Protein AF-X1RJ70-F1 (afdb_monomer_lite)

Organism: NCBI:txid412755

Foldseek 3Di:
DDVPDDDDDDFQWDQDVNDTDGDDPVVVVVVVVVVVLVVVLVVLVVLLVVLVVLLLLLVLVLLCLVVVVVLVVLQVPDPDLVSSLVSSCVVSVHDSNNSVSNVVDDPVCNPPVNSVVSVVSSVVSVVSNVVSVVCNVDVD

InterPro domains:
  IPR002205 DNA topoisomerase, type IIA, domain A [PF00521] (1-138)
  IPR002205 DNA topoisomerase, type IIA, domain A [PS52040] (1-140)
  IPR002205 DNA topoisomerase, type IIA, domain A [SM00434] (1-140)
  IPR013757 DNA topoisomerase, type IIA, alpha-helical domain superfamily [G3DSA:1.10.268.10] (48-136)
  IPR013758 DNA topoisomerase, type IIA, domain A, alpha-beta [G3DSA:3.90.199.10] (12-139)
  IPR013760 DNA topoisomerase, type IIA-like domain superfamily [SSF56719] (1-139)
  IPR050220 Type II DNA Topoisomerases [PTHR43493] (1-139)

Radius of gyration: 26.88 Å; chains: 1; bounding box: 59×37×78 Å

Sequence (140 aa):
HTQMQSSFFVNMLALVAGQPRVISLKEMLQYYIDFRQEVIIRRSRFELKVAKARAHILEGLKIALDDIDRVIATIRKAETVETARRNLMTDFSLTQLQAQAILDMQLRRLANLERRKILDEYAEVVKNIAYLEDLLANPR

Structure (mmCIF, N/CA/C/O backbone):
data_AF-X1RJ70-F1
#
_entry.id   AF-X1RJ70-F1
#
loop_
_atom_site.group_PDB
_atom_site.id
_atom_site.type_symbol
_atom_site.label_atom_id
_atom_site.label_alt_id
_atom_site.label_comp_id
_atom_site.label_asym_id
_atom_site.label_entity_id
_atom_site.label_seq_id
_atom_site.pdbx_PDB_ins_code
_atom_site.Cartn_x
_atom_site.Cartn_y
_atom_site.Cartn_z
_atom_site.occupancy
_atom_site.B_iso_or_equiv
_atom_site.auth_seq_id
_atom_site.auth_comp_id
_atom_site.auth_asym_id
_atom_site.auth_atom_id
_atom_site.pdbx_PDB_model_num
ATOM 1 N N . HIS A 1 1 ? 37.514 25.372 -46.594 1.00 54.53 1 HIS A N 1
ATOM 2 C CA . HIS A 1 1 ? 37.195 24.024 -46.080 1.00 54.53 1 HIS A CA 1
ATOM 3 C C . HIS A 1 1 ? 36.624 24.161 -44.678 1.00 54.53 1 HIS A C 1
ATOM 5 O O . HIS A 1 1 ? 37.310 24.690 -43.815 1.00 54.53 1 HIS A O 1
ATOM 11 N N . THR A 1 2 ? 35.360 23.790 -44.473 1.00 80.06 2 THR A N 1
ATOM 12 C CA . THR A 1 2 ? 34.635 23.929 -43.196 1.00 80.06 2 THR A CA 1
ATOM 13 C C . THR A 1 2 ? 34.046 22.581 -42.783 1.00 80.06 2 THR A C 1
ATOM 15 O O . THR A 1 2 ? 33.931 21.679 -43.610 1.00 80.06 2 THR A O 1
ATOM 18 N N . GLN A 1 3 ? 33.623 22.447 -41.524 1.00 82.12 3 GLN A N 1
ATOM 19 C CA . GLN A 1 3 ? 32.918 21.263 -41.010 1.00 82.12 3 GLN A CA 1
ATOM 20 C C . GLN A 1 3 ? 31.447 21.176 -41.470 1.00 82.12 3 GLN A C 1
ATOM 22 O O . GLN A 1 3 ? 30.614 20.600 -40.780 1.00 82.12 3 GLN A O 1
ATOM 27 N N . MET A 1 4 ? 31.100 21.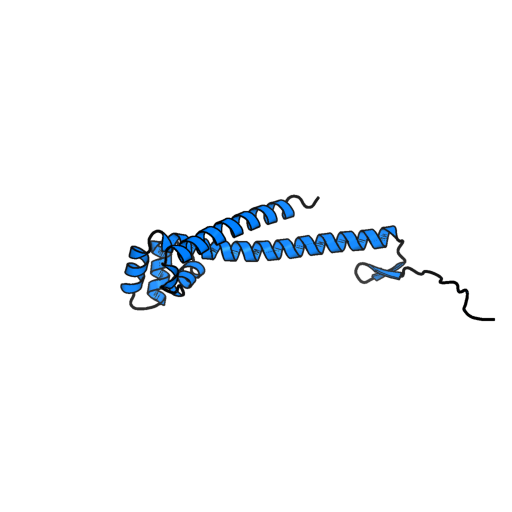755 -42.625 1.00 87.75 4 MET A N 1
ATOM 28 C CA . MET A 1 4 ? 29.726 21.738 -43.147 1.00 87.75 4 MET A CA 1
ATOM 29 C C . MET A 1 4 ? 29.232 20.310 -43.456 1.00 87.75 4 MET A C 1
ATOM 31 O O . MET A 1 4 ? 28.033 20.060 -43.435 1.00 87.75 4 MET A O 1
ATOM 35 N N . GLN A 1 5 ? 30.154 19.368 -43.681 1.00 89.81 5 GLN A N 1
ATOM 36 C CA . GLN A 1 5 ? 29.896 17.931 -43.746 1.00 89.81 5 GLN A CA 1
ATOM 37 C C . GLN A 1 5 ? 30.929 17.198 -42.879 1.00 89.81 5 GLN A C 1
ATOM 39 O O . GLN A 1 5 ? 32.128 17.469 -42.978 1.00 89.81 5 GLN A O 1
ATOM 44 N N . SER A 1 6 ? 30.478 16.259 -42.047 1.00 90.94 6 SER A N 1
ATOM 45 C CA . SER A 1 6 ? 31.336 15.390 -41.238 1.00 90.94 6 SER A CA 1
ATOM 46 C C . SER A 1 6 ? 30.765 13.972 -41.163 1.00 90.94 6 SER A C 1
ATOM 48 O O . SER A 1 6 ? 29.564 13.759 -41.332 1.00 90.94 6 SER A O 1
ATOM 50 N N . SER A 1 7 ? 31.644 12.996 -40.938 1.00 91.31 7 SER A N 1
ATOM 51 C CA . SER A 1 7 ? 31.275 11.589 -40.770 1.00 91.31 7 SER A CA 1
ATOM 52 C C . SER A 1 7 ? 31.313 11.215 -39.292 1.00 91.31 7 SER A C 1
ATOM 54 O O . SER A 1 7 ? 32.282 11.533 -38.602 1.00 91.31 7 SER A O 1
ATOM 56 N N . PHE A 1 8 ? 30.296 10.496 -38.817 1.00 93.31 8 PHE A N 1
ATOM 57 C CA . PHE A 1 8 ? 30.275 9.912 -37.478 1.00 93.31 8 PHE A CA 1
ATOM 58 C C . PHE A 1 8 ? 30.333 8.386 -37.577 1.00 93.31 8 PHE A C 1
ATOM 60 O O . PHE A 1 8 ? 29.416 7.752 -38.098 1.00 93.31 8 PHE A O 1
ATOM 67 N N . PHE A 1 9 ? 31.415 7.795 -37.073 1.00 90.31 9 PHE A N 1
ATOM 68 C CA . PHE A 1 9 ? 31.571 6.346 -37.013 1.00 90.31 9 PHE A CA 1
ATOM 69 C C . PHE A 1 9 ? 30.936 5.826 -35.725 1.00 90.31 9 PHE A C 1
ATOM 71 O O . PHE A 1 9 ? 31.458 6.030 -34.630 1.00 90.31 9 PHE A O 1
ATOM 78 N N . VAL A 1 10 ? 29.785 5.172 -35.860 1.00 91.62 10 VAL A N 1
ATOM 79 C CA . VAL A 1 10 ? 29.041 4.643 -34.717 1.00 91.62 10 VAL A CA 1
ATOM 80 C C . VAL A 1 10 ? 29.750 3.402 -34.166 1.00 91.62 10 VAL A C 1
ATOM 82 O O . VAL A 1 10 ? 29.870 2.395 -34.859 1.00 91.62 10 VAL A O 1
ATOM 85 N N . ASN A 1 11 ? 30.149 3.450 -32.895 1.00 93.31 11 ASN A N 1
ATOM 86 C CA . ASN A 1 11 ? 30.526 2.275 -32.111 1.00 93.31 11 ASN A CA 1
ATOM 87 C C . ASN A 1 11 ? 29.560 2.137 -30.926 1.00 93.31 11 ASN A C 1
ATOM 89 O O . ASN A 1 11 ? 29.659 2.874 -29.945 1.00 93.31 11 ASN A O 1
ATOM 93 N N . MET A 1 12 ? 28.604 1.214 -31.032 1.00 93.00 12 MET A N 1
ATOM 94 C CA . MET A 1 12 ? 27.588 0.967 -30.003 1.00 93.00 12 MET A CA 1
ATOM 95 C C . MET A 1 12 ? 28.149 0.089 -28.876 1.00 93.00 12 MET A C 1
ATOM 97 O O . MET A 1 12 ? 27.768 -1.067 -28.728 1.00 93.00 12 MET A O 1
ATOM 101 N N . LEU A 1 13 ? 29.078 0.633 -28.090 1.00 95.12 13 LEU A N 1
ATOM 102 C CA . LEU A 1 13 ? 29.644 -0.023 -26.910 1.00 95.12 13 LEU A CA 1
ATOM 103 C C . LEU A 1 13 ? 28.830 0.339 -25.658 1.00 95.12 13 LEU A C 1
ATOM 105 O O . LEU A 1 13 ? 28.688 1.517 -25.332 1.00 95.12 13 LEU A O 1
ATOM 109 N N . ALA A 1 14 ? 28.325 -0.661 -24.935 1.00 95.44 14 ALA A N 1
ATOM 110 C CA . ALA A 1 14 ? 27.559 -0.471 -23.703 1.00 95.44 14 ALA A CA 1
ATOM 111 C C . ALA A 1 14 ? 27.894 -1.540 -22.651 1.00 95.44 14 ALA A C 1
ATOM 113 O O . ALA A 1 14 ? 28.470 -2.582 -22.963 1.00 95.44 14 ALA A O 1
ATOM 114 N N . LEU A 1 15 ? 27.519 -1.290 -21.394 1.00 96.12 15 LEU A N 1
ATOM 115 C CA . LEU A 1 15 ? 27.595 -2.293 -20.332 1.00 96.12 15 LEU A CA 1
ATOM 116 C C . LEU A 1 15 ? 26.349 -3.179 -20.367 1.00 96.12 15 LEU A C 1
ATOM 118 O O . LEU A 1 15 ? 25.238 -2.709 -20.136 1.00 96.12 15 LEU A O 1
ATOM 122 N N . VAL A 1 16 ? 26.549 -4.472 -20.592 1.00 94.12 16 VAL A N 1
ATOM 123 C CA . VAL A 1 16 ? 25.510 -5.498 -20.483 1.00 94.12 16 VAL A CA 1
ATOM 124 C C . VAL A 1 16 ? 25.891 -6.397 -19.317 1.00 94.12 16 VAL A C 1
ATOM 126 O O . VAL A 1 16 ? 26.964 -6.995 -19.328 1.00 94.12 16 VAL A O 1
ATOM 129 N N . ALA A 1 17 ? 25.042 -6.453 -18.288 1.00 91.25 17 ALA A N 1
ATOM 130 C CA . ALA A 1 17 ? 25.323 -7.183 -17.046 1.00 91.25 17 ALA A CA 1
ATOM 131 C C . ALA A 1 17 ? 26.696 -6.832 -16.421 1.00 91.25 17 ALA A C 1
ATOM 133 O O . ALA A 1 17 ? 27.415 -7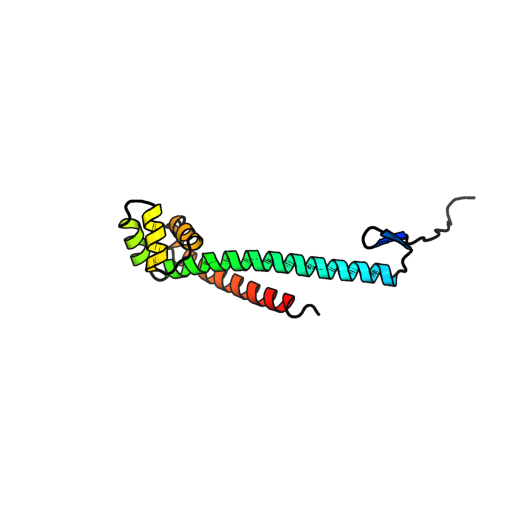.694 -15.924 1.00 91.25 17 ALA A O 1
ATOM 134 N N . GLY A 1 18 ? 27.077 -5.549 -16.476 1.00 94.62 18 GLY A N 1
ATOM 135 C CA . GLY A 1 18 ? 28.342 -5.047 -15.925 1.00 94.62 18 GLY A CA 1
ATOM 136 C C . GLY A 1 18 ? 29.576 -5.285 -16.802 1.00 94.62 18 GLY A C 1
ATOM 137 O O . GLY A 1 18 ? 30.666 -4.876 -16.412 1.00 94.62 18 GLY A O 1
ATOM 138 N N . GLN A 1 19 ? 29.428 -5.892 -17.984 1.00 95.94 19 GLN A N 1
ATOM 139 C CA . GLN A 1 19 ? 30.536 -6.156 -18.905 1.00 95.94 19 GLN A CA 1
ATOM 140 C C . GLN A 1 19 ? 30.418 -5.316 -20.187 1.00 95.94 19 GLN A C 1
ATOM 142 O O . GLN A 1 19 ? 29.319 -5.204 -20.738 1.00 95.94 19 GLN A O 1
ATOM 147 N N . PRO A 1 20 ? 31.520 -4.731 -20.693 1.00 97.06 20 PRO A N 1
ATOM 148 C CA . PRO A 1 20 ? 31.498 -3.947 -21.922 1.00 97.06 20 PRO A CA 1
ATOM 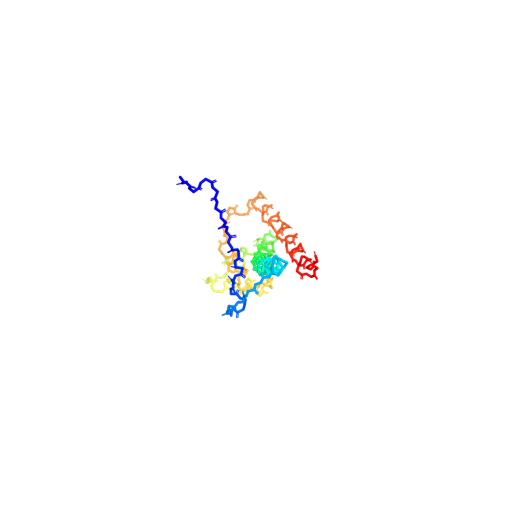149 C C . PRO A 1 20 ? 31.284 -4.854 -23.139 1.00 97.06 20 PRO A C 1
ATOM 151 O O . PRO A 1 20 ? 32.040 -5.798 -23.365 1.00 97.06 20 PRO A O 1
ATOM 154 N N . ARG A 1 21 ? 30.258 -4.561 -23.940 1.00 95.44 21 ARG A N 1
ATOM 155 C CA . ARG A 1 21 ? 29.925 -5.285 -25.173 1.00 95.44 21 ARG A CA 1
ATOM 156 C C . ARG A 1 21 ? 29.553 -4.304 -26.277 1.00 95.44 21 ARG A C 1
ATOM 158 O O . ARG A 1 21 ? 28.848 -3.328 -26.030 1.00 95.44 21 ARG A O 1
ATOM 165 N N . VAL A 1 22 ? 30.023 -4.572 -27.493 1.00 95.94 22 VAL A N 1
ATOM 166 C CA . VAL A 1 22 ? 29.520 -3.896 -28.696 1.00 95.94 22 VAL A CA 1
ATOM 167 C C . VAL A 1 22 ? 28.219 -4.585 -29.089 1.00 95.94 22 VAL A C 1
ATOM 169 O O . VAL A 1 22 ? 28.201 -5.807 -29.230 1.00 95.94 22 VAL A O 1
ATOM 172 N N . ILE A 1 23 ? 27.141 -3.818 -29.216 1.00 96.38 23 ILE A N 1
ATOM 173 C CA . ILE A 1 23 ? 25.787 -4.328 -29.445 1.00 96.38 23 ILE A CA 1
ATOM 174 C C . ILE A 1 23 ? 25.196 -3.758 -30.732 1.00 96.38 23 ILE A C 1
ATOM 176 O O . ILE A 1 23 ? 25.502 -2.644 -31.146 1.00 96.38 23 ILE A O 1
ATOM 180 N N . SER A 1 24 ? 24.325 -4.525 -31.372 1.00 96.31 24 SER A N 1
ATOM 181 C CA . SER A 1 24 ? 23.499 -4.072 -32.488 1.00 96.31 24 SER A CA 1
ATOM 182 C C . SER A 1 24 ? 22.315 -3.222 -32.008 1.00 96.31 24 SER A C 1
ATOM 184 O O . SER A 1 24 ? 21.927 -3.255 -30.839 1.00 96.31 24 SER A O 1
ATOM 186 N N . LEU A 1 25 ? 21.667 -2.507 -32.935 1.00 95.69 25 LEU A N 1
ATOM 187 C CA . LEU A 1 25 ? 20.450 -1.743 -32.636 1.00 95.69 25 LEU A CA 1
ATOM 188 C C . LEU A 1 25 ? 19.333 -2.636 -32.068 1.00 95.69 25 LEU A C 1
ATOM 190 O O . LEU A 1 25 ? 18.637 -2.242 -31.136 1.00 95.69 25 LEU A O 1
ATOM 194 N N . LYS A 1 26 ? 19.179 -3.856 -32.601 1.00 96.62 26 LYS A N 1
ATOM 195 C CA . LYS A 1 26 ? 18.183 -4.818 -32.111 1.00 96.62 26 LYS A CA 1
ATOM 196 C C . LYS A 1 26 ? 18.452 -5.203 -30.657 1.00 96.62 26 LYS A C 1
ATOM 198 O O . LYS A 1 26 ? 17.527 -5.204 -29.854 1.00 96.62 26 LYS A O 1
ATOM 203 N N . GLU A 1 27 ? 19.704 -5.508 -30.321 1.00 96.06 27 GLU A N 1
ATOM 204 C CA . GLU A 1 27 ? 20.095 -5.849 -28.949 1.00 96.06 27 GLU A CA 1
ATOM 205 C C . GLU A 1 27 ? 19.875 -4.673 -27.997 1.00 96.06 27 GLU A C 1
ATOM 207 O O . GLU A 1 27 ? 19.310 -4.864 -26.925 1.00 96.06 27 GLU A O 1
ATOM 212 N N . MET A 1 28 ? 20.239 -3.452 -28.402 1.00 95.25 28 MET A N 1
ATOM 213 C CA . MET A 1 28 ? 19.991 -2.245 -27.608 1.00 95.25 28 MET A CA 1
ATOM 214 C C . MET A 1 28 ? 18.504 -2.079 -27.267 1.00 95.25 28 MET A C 1
ATOM 216 O O . MET A 1 28 ? 18.157 -1.851 -26.107 1.00 95.25 28 MET A O 1
ATOM 220 N N . LEU A 1 29 ? 17.627 -2.205 -28.267 1.00 97.12 29 LEU A N 1
ATOM 221 C CA . LEU A 1 29 ? 16.182 -2.091 -28.067 1.00 97.12 29 LEU A CA 1
ATOM 222 C C . LEU A 1 29 ? 15.644 -3.218 -27.181 1.00 97.12 29 LEU A C 1
ATOM 224 O O . LEU A 1 29 ? 14.824 -2.949 -26.306 1.00 97.12 29 LEU A O 1
ATOM 228 N N . GLN A 1 30 ? 16.129 -4.450 -27.359 1.00 96.56 30 GLN A N 1
ATOM 229 C CA . GLN A 1 30 ? 15.715 -5.582 -26.534 1.00 96.56 30 GLN A CA 1
ATOM 230 C C . GLN A 1 30 ? 16.105 -5.376 -25.066 1.00 96.56 30 GLN A C 1
ATOM 232 O O . GLN A 1 30 ? 15.234 -5.438 -24.206 1.00 96.56 30 GLN A O 1
ATOM 237 N N . TYR A 1 31 ? 17.363 -5.021 -24.777 1.00 96.19 31 TYR A N 1
ATOM 238 C CA . TYR A 1 31 ? 17.800 -4.747 -23.402 1.00 96.19 31 TYR A CA 1
ATOM 239 C C . TYR A 1 31 ? 16.999 -3.615 -22.753 1.00 96.19 31 TYR A C 1
ATOM 241 O O . TYR A 1 31 ? 16.696 -3.672 -21.561 1.00 96.19 31 TYR A O 1
ATOM 249 N N . TYR A 1 32 ? 16.630 -2.590 -23.526 1.00 95.81 32 TYR A N 1
ATOM 250 C CA . TYR A 1 32 ? 15.773 -1.519 -23.028 1.00 95.81 32 TYR A CA 1
ATOM 251 C C . TYR A 1 32 ? 14.364 -2.019 -22.680 1.00 95.81 32 TYR A C 1
ATOM 253 O O . TYR A 1 32 ? 13.843 -1.681 -21.617 1.00 95.81 32 TYR A O 1
ATOM 261 N N . ILE A 1 33 ? 13.748 -2.824 -23.550 1.00 96.38 33 ILE A N 1
ATOM 262 C CA . ILE A 1 33 ? 12.415 -3.398 -23.318 1.00 96.38 33 ILE A CA 1
ATOM 263 C C . ILE A 1 33 ? 12.433 -4.321 -22.097 1.00 96.38 33 ILE A C 1
ATOM 265 O O . ILE A 1 33 ? 11.585 -4.165 -21.219 1.00 96.38 33 ILE A O 1
ATOM 269 N N . ASP A 1 34 ? 13.426 -5.204 -21.994 1.00 95.25 34 ASP A N 1
ATOM 270 C CA . ASP A 1 34 ? 13.580 -6.136 -20.872 1.00 95.25 34 ASP A CA 1
ATOM 271 C C . ASP A 1 34 ? 13.719 -5.374 -19.546 1.00 95.25 34 ASP A C 1
ATOM 273 O O . ASP A 1 34 ? 13.020 -5.655 -18.569 1.00 95.25 34 ASP A O 1
ATOM 277 N N . PHE A 1 35 ? 14.553 -4.328 -19.528 1.00 95.62 35 PHE A N 1
ATOM 278 C CA . PHE A 1 35 ? 14.693 -3.457 -18.363 1.00 95.62 35 PHE A CA 1
ATOM 279 C C . PHE A 1 35 ? 13.369 -2.773 -18.000 1.00 95.62 35 PHE A C 1
ATOM 281 O O . PHE A 1 35 ? 12.999 -2.694 -16.829 1.00 95.62 35 PHE A O 1
ATOM 288 N N . ARG A 1 36 ? 12.614 -2.286 -18.991 1.00 95.56 36 ARG A N 1
ATOM 289 C CA . ARG A 1 36 ? 11.311 -1.650 -18.752 1.00 95.56 36 ARG A CA 1
ATOM 290 C C . ARG A 1 36 ? 10.291 -2.631 -18.185 1.00 95.56 36 ARG A C 1
ATOM 292 O O . ARG A 1 36 ? 9.561 -2.246 -17.271 1.00 95.56 36 ARG A O 1
ATOM 299 N N . GLN A 1 37 ? 10.253 -3.866 -18.679 1.00 94.38 37 GLN A N 1
ATOM 300 C CA . GLN A 1 37 ? 9.404 -4.921 -18.123 1.00 94.38 37 GLN A CA 1
ATOM 301 C C . GLN A 1 37 ? 9.767 -5.198 -16.663 1.00 94.38 37 GLN A C 1
ATOM 303 O O . GLN A 1 37 ? 8.891 -5.192 -15.798 1.00 94.38 37 GLN A O 1
ATOM 308 N N . GLU A 1 38 ? 11.058 -5.341 -16.357 1.00 94.94 38 GLU A N 1
ATOM 309 C CA . GLU A 1 38 ? 11.523 -5.548 -14.987 1.00 94.94 38 GLU A CA 1
ATOM 310 C C . GLU A 1 38 ? 11.125 -4.388 -14.060 1.00 94.94 38 GLU A C 1
ATOM 312 O O . GLU A 1 38 ? 10.614 -4.611 -12.958 1.00 94.94 38 GLU A O 1
ATOM 317 N N . VAL A 1 39 ? 11.315 -3.143 -14.506 1.00 96.50 39 VAL A N 1
ATOM 318 C CA . VAL A 1 39 ? 10.927 -1.943 -13.752 1.00 96.50 39 VAL A CA 1
ATOM 319 C C . VAL A 1 39 ? 9.425 -1.933 -13.470 1.00 96.50 39 VAL A C 1
ATOM 321 O O . VAL A 1 39 ? 9.026 -1.654 -12.338 1.00 96.50 39 VAL A O 1
ATOM 324 N N . ILE A 1 40 ? 8.593 -2.264 -14.463 1.00 95.12 40 ILE A N 1
ATOM 325 C CA . ILE A 1 40 ? 7.136 -2.325 -14.298 1.00 95.12 40 ILE A CA 1
ATOM 326 C C . ILE A 1 40 ? 6.761 -3.400 -13.277 1.00 95.12 40 ILE A C 1
ATOM 328 O O . ILE A 1 40 ? 6.036 -3.097 -12.334 1.00 95.12 40 ILE A O 1
ATOM 332 N N . ILE A 1 41 ? 7.312 -4.612 -13.388 1.00 95.19 41 ILE A N 1
ATOM 333 C CA . ILE A 1 41 ? 7.041 -5.707 -12.444 1.00 95.19 41 ILE A CA 1
ATOM 334 C C . ILE A 1 41 ? 7.435 -5.307 -11.017 1.00 95.19 41 ILE A C 1
ATOM 336 O O . ILE A 1 41 ? 6.664 -5.504 -10.075 1.00 95.19 41 ILE A O 1
ATOM 340 N N . ARG A 1 42 ? 8.626 -4.723 -10.835 1.00 96.44 42 ARG A N 1
ATOM 341 C CA . ARG A 1 42 ? 9.105 -4.267 -9.520 1.00 96.44 42 ARG A CA 1
ATOM 342 C C . ARG A 1 42 ? 8.192 -3.189 -8.934 1.00 96.44 42 ARG A C 1
ATOM 344 O O . ARG A 1 42 ? 7.824 -3.288 -7.763 1.00 96.44 42 ARG A O 1
ATOM 351 N N . ARG A 1 43 ? 7.794 -2.201 -9.743 1.00 97.06 43 ARG A N 1
ATOM 352 C CA . ARG A 1 43 ? 6.868 -1.139 -9.328 1.00 97.06 43 ARG A CA 1
ATOM 353 C C . ARG A 1 43 ? 5.509 -1.714 -8.935 1.00 97.06 43 ARG A C 1
ATOM 355 O O . ARG A 1 43 ? 5.039 -1.436 -7.839 1.00 97.06 43 ARG A O 1
ATOM 362 N N . SER A 1 44 ? 4.920 -2.565 -9.769 1.00 96.88 44 SER A N 1
ATOM 363 C CA . SER A 1 44 ? 3.607 -3.161 -9.508 1.00 96.88 44 SER A CA 1
ATOM 364 C C . SER A 1 44 ? 3.606 -4.051 -8.264 1.00 96.88 44 SER A C 1
ATOM 366 O O . SER A 1 44 ? 2.659 -4.011 -7.485 1.00 96.88 44 SER A O 1
ATOM 368 N N . ARG A 1 45 ? 4.690 -4.793 -7.991 1.00 96.69 45 ARG A N 1
ATOM 369 C CA . ARG A 1 45 ? 4.846 -5.539 -6.726 1.00 96.69 45 ARG A CA 1
ATOM 370 C C . ARG A 1 45 ? 4.895 -4.620 -5.506 1.00 96.69 45 ARG A C 1
ATOM 372 O O . ARG A 1 45 ? 4.314 -4.945 -4.471 1.00 96.69 45 ARG A O 1
ATOM 379 N N . PHE A 1 46 ? 5.597 -3.493 -5.615 1.00 97.88 46 PHE A N 1
ATOM 380 C CA . PHE A 1 46 ? 5.647 -2.497 -4.549 1.00 97.88 46 PHE A CA 1
ATOM 381 C C . PHE A 1 46 ? 4.264 -1.881 -4.300 1.00 97.88 46 PHE A C 1
ATOM 383 O O . PHE A 1 46 ? 3.792 -1.885 -3.163 1.00 97.88 46 PHE A O 1
ATOM 390 N N . GLU A 1 47 ? 3.589 -1.434 -5.359 1.00 97.56 47 GLU A N 1
ATOM 391 C CA . GLU A 1 47 ? 2.236 -0.871 -5.295 1.00 97.56 47 GLU A CA 1
ATOM 392 C C . GLU A 1 47 ? 1.241 -1.870 -4.695 1.00 97.56 47 GLU A C 1
ATOM 394 O O . GLU A 1 47 ? 0.481 -1.511 -3.798 1.00 97.56 47 GLU A O 1
ATOM 399 N N . LEU A 1 48 ? 1.310 -3.146 -5.093 1.00 98.06 48 LEU A N 1
ATOM 400 C CA . LEU A 1 48 ? 0.453 -4.204 -4.560 1.00 98.06 48 LEU A CA 1
ATOM 401 C C . LEU A 1 48 ? 0.659 -4.399 -3.054 1.00 98.06 48 LEU A C 1
ATOM 403 O O . LEU A 1 48 ? -0.309 -4.524 -2.305 1.00 98.06 48 LEU A O 1
ATOM 407 N N . LYS A 1 49 ? 1.913 -4.400 -2.584 1.00 97.88 49 LYS A N 1
ATOM 408 C CA . LYS A 1 49 ? 2.227 -4.512 -1.152 1.00 97.88 49 LYS A CA 1
ATOM 409 C C . LYS A 1 49 ? 1.635 -3.344 -0.360 1.00 97.88 49 LYS A C 1
ATOM 411 O O . LYS A 1 49 ? 1.051 -3.562 0.702 1.00 97.88 49 LYS A O 1
ATOM 416 N N . VAL A 1 50 ? 1.779 -2.121 -0.871 1.00 97.62 50 VAL A N 1
ATOM 417 C CA . VAL A 1 50 ? 1.238 -0.908 -0.238 1.00 97.62 50 VAL A CA 1
ATOM 418 C C . VAL A 1 50 ? -0.291 -0.943 -0.220 1.00 97.62 50 VAL A C 1
ATOM 420 O O . VAL A 1 50 ? -0.893 -0.702 0.826 1.00 97.62 50 VAL A O 1
ATOM 423 N N . ALA A 1 51 ? -0.919 -1.315 -1.336 1.00 97.69 51 ALA A N 1
ATOM 424 C CA . ALA A 1 51 ? -2.368 -1.428 -1.451 1.00 97.69 51 ALA A CA 1
ATOM 425 C C . ALA A 1 51 ? -2.936 -2.482 -0.487 1.00 97.69 51 ALA A C 1
ATOM 427 O O . ALA A 1 51 ? -3.885 -2.189 0.235 1.00 97.69 51 ALA A O 1
ATOM 428 N N . LYS A 1 52 ? -2.318 -3.668 -0.384 1.00 97.62 52 LYS A N 1
ATOM 429 C CA . LYS A 1 52 ? -2.724 -4.711 0.578 1.00 97.62 52 LYS A CA 1
ATOM 430 C C . LYS A 1 52 ? -2.610 -4.245 2.026 1.00 97.62 52 LYS A C 1
ATOM 432 O O . LYS A 1 52 ? -3.531 -4.456 2.808 1.00 97.62 52 LYS A O 1
ATOM 437 N N . ALA A 1 53 ? -1.517 -3.568 2.381 1.00 97.25 53 ALA A N 1
ATOM 438 C CA . ALA A 1 53 ? -1.363 -2.995 3.717 1.00 97.25 53 ALA A CA 1
ATOM 439 C C . ALA A 1 53 ? -2.447 -1.945 4.015 1.00 97.25 53 ALA A C 1
ATOM 441 O O . ALA A 1 53 ? -2.977 -1.902 5.124 1.00 97.25 53 ALA A O 1
ATOM 442 N N . ARG A 1 54 ? -2.821 -1.128 3.022 1.00 97.38 54 ARG A N 1
ATOM 443 C CA . ARG A 1 54 ? -3.901 -0.146 3.167 1.00 97.38 54 ARG A CA 1
ATOM 444 C C . ARG A 1 54 ? -5.271 -0.809 3.304 1.00 97.38 54 ARG A C 1
ATOM 446 O O . ARG A 1 54 ? -6.017 -0.439 4.209 1.00 97.38 54 ARG A O 1
ATOM 453 N N . ALA A 1 55 ? -5.573 -1.802 2.467 1.00 97.56 55 ALA A N 1
ATOM 454 C CA . ALA A 1 55 ? -6.808 -2.582 2.533 1.00 97.56 55 ALA A CA 1
ATOM 455 C C . ALA A 1 55 ? -6.983 -3.241 3.906 1.00 97.56 55 ALA A C 1
ATOM 457 O O . ALA A 1 55 ? -8.058 -3.145 4.487 1.00 97.56 55 ALA A O 1
ATOM 458 N N . HIS A 1 56 ? -5.905 -3.810 4.456 1.00 97.44 56 HIS A N 1
ATOM 459 C CA . HIS A 1 56 ? -5.892 -4.425 5.785 1.00 97.44 56 HIS A CA 1
ATOM 460 C C . HIS A 1 56 ? -6.348 -3.455 6.885 1.00 97.44 56 HIS A C 1
ATOM 462 O O . HIS A 1 56 ? -7.151 -3.804 7.746 1.00 97.44 56 HIS A O 1
ATOM 468 N N . ILE A 1 57 ? -5.871 -2.208 6.857 1.00 97.56 57 ILE A N 1
ATOM 469 C CA . ILE A 1 57 ? -6.283 -1.183 7.829 1.00 97.56 57 ILE A CA 1
ATOM 470 C C . ILE A 1 57 ? -7.737 -0.755 7.612 1.00 97.56 57 ILE A C 1
ATOM 472 O O . ILE A 1 57 ? -8.496 -0.650 8.575 1.00 97.56 57 ILE A O 1
ATOM 476 N N . LEU A 1 58 ? -8.132 -0.518 6.359 1.00 96.81 58 LEU A N 1
ATOM 477 C CA . LEU A 1 58 ? -9.494 -0.111 6.011 1.00 96.81 58 LEU A CA 1
ATOM 478 C C . LEU A 1 58 ? -10.530 -1.179 6.390 1.00 96.81 58 LEU A C 1
ATOM 480 O O . LEU A 1 58 ? -11.615 -0.828 6.844 1.00 96.81 58 LEU A O 1
ATOM 484 N N . GLU A 1 59 ? -10.185 -2.461 6.278 1.00 96.19 59 GLU A N 1
ATOM 485 C CA . GLU A 1 59 ? -11.024 -3.575 6.725 1.00 96.19 59 GLU A CA 1
ATOM 486 C C . GLU A 1 59 ? -11.283 -3.525 8.236 1.00 96.19 59 GLU A C 1
ATOM 488 O O . GLU A 1 59 ? -12.431 -3.614 8.667 1.00 96.19 59 GLU A O 1
ATOM 493 N N . GLY A 1 60 ? -10.247 -3.274 9.043 1.00 96.06 60 GLY A N 1
ATOM 494 C CA . GLY A 1 60 ? -10.409 -3.102 10.489 1.00 96.06 60 GLY A CA 1
ATOM 495 C C . GLY A 1 60 ? -11.272 -1.889 10.847 1.00 96.06 60 GLY A C 1
ATOM 496 O O . GLY A 1 60 ? -12.155 -1.982 11.698 1.00 96.06 60 GLY A O 1
ATOM 497 N N . LEU A 1 61 ? -11.069 -0.760 10.159 1.00 95.25 61 LEU A N 1
ATOM 498 C CA . LEU A 1 61 ? -11.895 0.438 10.344 1.00 95.25 61 LEU A CA 1
ATOM 499 C C . LEU A 1 61 ? -13.353 0.199 9.940 1.00 95.25 61 LEU A C 1
ATOM 501 O O . LEU A 1 61 ? -14.254 0.684 10.616 1.00 95.25 61 LEU A O 1
ATOM 505 N N . LYS A 1 62 ? -13.600 -0.561 8.869 1.00 94.56 62 LYS A N 1
ATOM 506 C CA . LYS A 1 62 ? -14.948 -0.943 8.446 1.00 94.56 62 LYS A CA 1
ATOM 507 C C . LYS A 1 62 ? -15.653 -1.764 9.528 1.00 94.56 62 LYS A C 1
ATOM 509 O O . LYS A 1 62 ? -16.743 -1.377 9.934 1.00 94.56 62 LYS A O 1
ATOM 514 N N . ILE A 1 63 ? -15.014 -2.825 10.032 1.00 94.25 63 ILE A N 1
ATOM 515 C CA . ILE A 1 63 ? -15.557 -3.658 11.122 1.00 94.25 63 ILE A CA 1
ATOM 516 C C . ILE A 1 63 ? -15.885 -2.780 12.338 1.00 94.25 63 ILE A C 1
ATOM 518 O O . ILE A 1 63 ? -16.972 -2.879 12.902 1.00 94.25 63 ILE A O 1
ATOM 522 N N . ALA A 1 64 ? -14.984 -1.866 12.702 1.00 93.88 64 ALA A N 1
ATOM 523 C CA . ALA A 1 64 ? -15.201 -0.974 13.834 1.00 93.88 64 ALA A CA 1
ATOM 524 C C . ALA A 1 64 ? -16.359 0.015 13.631 1.00 93.88 64 ALA A C 1
ATOM 526 O O . ALA A 1 64 ? -17.053 0.346 14.586 1.00 93.88 64 ALA A O 1
ATOM 527 N N . LEU A 1 65 ? -16.569 0.507 12.408 1.00 91.69 65 LEU A N 1
ATOM 528 C CA . LEU A 1 65 ? -17.666 1.425 12.084 1.00 91.69 65 LEU A CA 1
ATOM 529 C C . LEU A 1 65 ? -19.020 0.716 11.966 1.00 91.69 65 LEU A C 1
ATOM 531 O O . LEU A 1 65 ? -20.054 1.360 12.150 1.00 91.69 65 LEU A O 1
ATOM 535 N N . ASP A 1 66 ? -19.022 -0.577 11.644 1.00 92.00 66 ASP A N 1
ATOM 536 C CA . ASP A 1 66 ? -20.235 -1.391 11.583 1.00 92.00 66 ASP A CA 1
ATOM 537 C C . ASP A 1 66 ? -20.798 -1.688 12.988 1.00 92.00 66 ASP A C 1
ATOM 539 O O . ASP A 1 66 ? -22.017 -1.720 13.140 1.00 92.00 66 ASP A O 1
ATOM 543 N N . ASP A 1 67 ? -19.943 -1.801 14.015 1.00 92.12 67 ASP A N 1
ATOM 544 C CA . ASP A 1 67 ? -20.332 -2.009 15.425 1.00 92.12 67 ASP A CA 1
ATOM 545 C C . ASP A 1 67 ? -19.667 -0.985 16.374 1.00 92.12 67 ASP A C 1
ATOM 547 O O . ASP A 1 67 ? -18.960 -1.317 17.334 1.00 92.12 67 ASP A O 1
ATOM 551 N N . ILE A 1 68 ? -19.857 0.305 16.074 1.00 92.19 68 ILE A N 1
ATOM 552 C CA . ILE A 1 68 ? -19.134 1.384 16.762 1.00 92.19 68 ILE A CA 1
ATOM 553 C C . ILE A 1 68 ? -19.489 1.506 18.247 1.00 92.19 68 ILE A C 1
ATOM 555 O O . ILE A 1 68 ? -18.621 1.812 19.067 1.00 92.19 68 ILE A O 1
ATOM 559 N N . ASP A 1 69 ? -20.740 1.239 18.616 1.00 93.38 69 ASP A N 1
ATOM 560 C CA . ASP A 1 69 ? -21.193 1.356 20.002 1.00 93.38 69 ASP A CA 1
ATOM 561 C C . ASP A 1 69 ? -20.477 0.341 20.895 1.00 93.38 69 ASP A C 1
ATOM 563 O O . ASP A 1 69 ? -20.002 0.682 21.986 1.00 93.38 69 ASP A O 1
ATOM 567 N N . ARG A 1 70 ? -20.314 -0.896 20.406 1.00 95.38 70 ARG A N 1
ATOM 568 C CA . ARG A 1 70 ? -19.560 -1.932 21.110 1.00 95.38 70 ARG A CA 1
ATOM 569 C C . ARG A 1 70 ? -18.076 -1.594 21.176 1.00 95.38 70 ARG A C 1
ATOM 571 O O . ARG A 1 70 ? -17.485 -1.747 22.242 1.00 95.38 70 ARG A O 1
ATOM 578 N N . VAL A 1 71 ? -17.486 -1.081 20.094 1.00 95.44 71 VAL A N 1
ATOM 579 C CA . VAL A 1 71 ? -16.082 -0.630 20.081 1.00 95.44 71 VAL A CA 1
ATOM 580 C C . VAL A 1 71 ? -15.844 0.453 21.135 1.00 95.44 71 VAL A C 1
ATOM 582 O O . VAL A 1 71 ? -14.924 0.333 21.946 1.00 95.44 71 VAL A O 1
ATOM 585 N N . ILE A 1 72 ? -16.697 1.481 21.187 1.00 94.62 72 ILE A N 1
ATOM 586 C CA . ILE A 1 72 ? -16.598 2.556 22.184 1.00 94.62 72 ILE A CA 1
ATOM 587 C C . ILE A 1 72 ? -16.771 1.994 23.598 1.00 94.62 72 ILE A C 1
ATOM 589 O O . ILE A 1 72 ? -16.025 2.378 24.501 1.00 94.62 72 ILE A O 1
ATOM 593 N N . ALA A 1 73 ? -17.714 1.073 23.812 1.00 96.00 73 ALA A N 1
ATOM 594 C CA . ALA A 1 73 ? -17.905 0.431 25.108 1.00 96.00 73 ALA A CA 1
ATOM 595 C C . ALA A 1 73 ? -16.670 -0.376 25.546 1.00 96.00 73 ALA A C 1
ATOM 597 O O . ALA A 1 73 ? -16.257 -0.267 26.701 1.00 96.00 73 ALA A O 1
ATOM 598 N N . THR A 1 74 ? -16.054 -1.139 24.640 1.00 95.06 74 THR A N 1
ATOM 599 C CA . THR A 1 74 ? -14.821 -1.897 24.905 1.00 95.06 74 THR A CA 1
ATOM 600 C C . THR A 1 74 ? -13.657 -0.968 25.250 1.00 95.06 74 THR A C 1
ATOM 602 O O . THR A 1 74 ? -12.943 -1.226 26.219 1.00 95.06 74 THR A O 1
ATOM 605 N N . ILE A 1 75 ? -13.496 0.145 24.524 1.00 94.56 75 ILE A N 1
ATOM 606 C CA . ILE A 1 75 ? -12.444 1.138 24.796 1.00 94.56 75 ILE A CA 1
ATOM 607 C C . ILE A 1 75 ? -12.676 1.827 26.146 1.00 94.56 75 ILE A C 1
ATOM 609 O O . ILE A 1 75 ? -11.747 1.944 26.938 1.00 94.56 75 ILE A O 1
ATOM 613 N N . ARG A 1 76 ? -13.911 2.247 26.448 1.00 95.00 76 ARG A N 1
ATOM 614 C CA . ARG A 1 76 ? -14.245 2.945 27.704 1.00 95.00 76 ARG A CA 1
ATOM 615 C C . ARG A 1 76 ? -14.132 2.068 28.951 1.00 95.00 76 ARG A C 1
ATOM 617 O O . ARG A 1 76 ? -13.942 2.608 30.034 1.00 95.00 76 ARG A O 1
ATOM 624 N N . LYS A 1 77 ? -14.297 0.748 28.819 1.00 95.69 77 LYS A N 1
ATOM 625 C CA . LYS A 1 77 ? -14.139 -0.214 29.924 1.00 95.69 77 LYS A CA 1
ATOM 626 C C . LYS A 1 77 ? -12.677 -0.542 30.230 1.00 95.69 77 LYS A C 1
ATOM 628 O O . LYS A 1 77 ? -12.399 -1.083 31.294 1.00 95.69 77 LYS A O 1
ATOM 633 N N . ALA A 1 78 ? -11.763 -0.278 29.301 1.00 96.06 78 ALA A N 1
ATOM 634 C CA . ALA A 1 78 ? -10.355 -0.589 29.472 1.00 96.06 78 ALA A CA 1
ATOM 635 C C . ALA A 1 78 ? -9.651 0.460 30.347 1.00 96.06 78 ALA A C 1
ATOM 637 O O . ALA A 1 78 ? -9.832 1.660 30.158 1.00 96.06 78 ALA A O 1
ATOM 638 N N . GLU A 1 79 ? -8.802 0.008 31.271 1.00 94.25 79 GLU A N 1
ATOM 639 C CA . GLU A 1 79 ? -8.034 0.895 32.161 1.00 94.25 79 GLU A CA 1
ATOM 640 C C . GLU A 1 79 ? -6.854 1.571 31.446 1.00 94.25 79 GLU A C 1
ATOM 642 O O . GLU A 1 79 ? -6.437 2.668 31.807 1.00 94.25 79 GLU A O 1
ATOM 647 N N . THR A 1 80 ? -6.303 0.921 30.416 1.00 96.06 80 THR A N 1
ATOM 648 C CA . THR A 1 80 ? -5.152 1.413 29.645 1.00 96.06 80 THR A CA 1
ATOM 649 C C . THR A 1 80 ? -5.345 1.226 28.141 1.00 96.06 80 THR A C 1
ATOM 651 O O . THR A 1 80 ? -6.088 0.347 27.689 1.00 96.06 80 THR A O 1
ATOM 654 N N . VAL A 1 81 ? -4.595 1.997 27.348 1.00 94.06 81 VAL A N 1
ATOM 655 C CA . VAL A 1 81 ? -4.545 1.859 25.880 1.00 94.06 81 VAL A CA 1
ATOM 656 C C . VAL A 1 81 ? -4.111 0.447 25.470 1.00 94.06 81 VAL A C 1
ATOM 658 O O . VAL A 1 81 ? -4.681 -0.143 24.555 1.00 94.06 81 VAL A O 1
ATOM 661 N N . GLU A 1 82 ? -3.156 -0.137 26.196 1.00 95.19 82 GLU A N 1
ATOM 662 C CA . GLU A 1 82 ? -2.677 -1.501 25.963 1.00 95.19 82 GLU A CA 1
ATOM 663 C C . GLU A 1 82 ? -3.781 -2.544 26.164 1.00 95.19 82 GLU A C 1
ATOM 665 O O . GLU A 1 82 ? -3.957 -3.434 25.329 1.00 95.19 82 GLU A O 1
ATOM 670 N N . THR A 1 83 ? -4.558 -2.420 27.246 1.00 96.06 83 THR A N 1
ATOM 671 C CA . THR A 1 83 ? -5.706 -3.302 27.499 1.00 96.06 83 THR A CA 1
ATOM 672 C C . THR A 1 83 ? -6.813 -3.107 26.467 1.00 96.06 83 THR A C 1
ATOM 674 O O . THR A 1 83 ? -7.349 -4.094 25.973 1.00 96.06 83 THR A O 1
ATOM 677 N N . ALA A 1 84 ? -7.096 -1.863 26.060 1.00 95.38 84 ALA A N 1
ATOM 678 C CA . ALA A 1 84 ? -8.082 -1.575 25.022 1.00 95.38 84 ALA A CA 1
ATOM 679 C C . ALA A 1 84 ? -7.691 -2.239 23.696 1.00 95.38 84 ALA A C 1
ATOM 681 O O . ALA A 1 84 ? -8.517 -2.896 23.068 1.00 95.38 84 ALA A O 1
ATOM 682 N N . ARG A 1 85 ? -6.413 -2.141 23.303 1.00 96.69 85 ARG A N 1
ATOM 683 C CA . ARG A 1 85 ? -5.908 -2.766 22.076 1.00 96.69 85 ARG A CA 1
ATOM 684 C C . ARG A 1 85 ? -6.069 -4.281 22.103 1.00 96.69 85 ARG A C 1
ATOM 686 O O . ARG A 1 85 ? -6.553 -4.844 21.127 1.00 96.69 85 ARG A O 1
ATOM 693 N N . ARG A 1 86 ? -5.691 -4.938 23.207 1.00 96.69 86 ARG A N 1
ATOM 694 C CA . ARG A 1 86 ? -5.850 -6.396 23.348 1.00 96.69 86 ARG A CA 1
ATOM 695 C C . ARG A 1 86 ? -7.316 -6.810 23.263 1.00 96.69 86 ARG A C 1
ATOM 697 O O . ARG A 1 86 ? -7.614 -7.734 22.519 1.00 96.69 86 ARG A O 1
ATOM 704 N N . ASN A 1 87 ? -8.211 -6.091 23.942 1.00 96.12 87 ASN A N 1
ATOM 705 C CA . ASN A 1 87 ? -9.645 -6.381 23.911 1.00 96.12 87 ASN A CA 1
ATOM 706 C C . ASN A 1 87 ? -10.234 -6.200 22.502 1.00 96.12 87 ASN A C 1
ATOM 708 O O . ASN A 1 87 ? -11.015 -7.025 22.047 1.00 96.12 87 ASN A O 1
ATOM 712 N N . LEU A 1 88 ? -9.823 -5.159 21.766 1.00 95.69 88 LEU A N 1
ATOM 713 C CA . LEU A 1 88 ? -10.239 -4.974 20.371 1.00 95.69 88 LEU A CA 1
ATOM 714 C C . LEU A 1 88 ? -9.751 -6.117 19.470 1.00 95.69 88 LEU A C 1
ATOM 716 O O . LEU A 1 88 ? -10.488 -6.571 18.598 1.00 95.69 88 LEU A O 1
ATOM 720 N N . MET A 1 89 ? -8.529 -6.607 19.690 1.00 96.56 89 MET A N 1
ATOM 721 C CA . MET A 1 89 ? -8.001 -7.756 18.951 1.00 96.56 89 MET A CA 1
ATOM 722 C C . MET A 1 89 ? -8.792 -9.037 19.239 1.00 96.56 89 MET A C 1
ATOM 724 O O . MET A 1 89 ? -9.116 -9.763 18.303 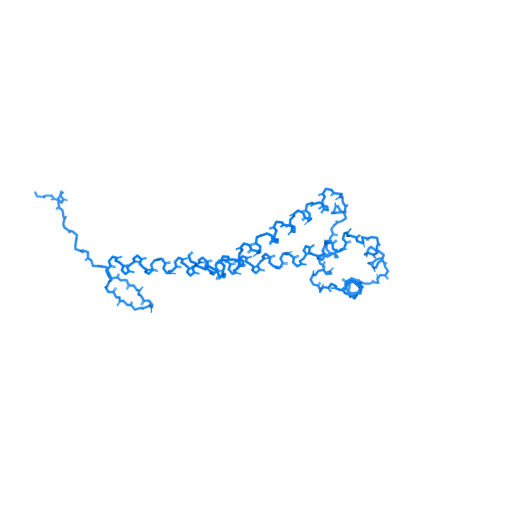1.00 96.56 89 MET A O 1
ATOM 728 N N . THR A 1 90 ? -9.125 -9.314 20.503 1.00 94.81 90 THR A N 1
ATOM 729 C CA . THR A 1 90 ? -9.853 -10.534 20.886 1.00 94.81 90 THR A CA 1
ATOM 730 C C . THR A 1 90 ? -11.320 -10.490 20.479 1.00 94.81 90 THR A C 1
ATOM 732 O O . THR A 1 90 ? -11.817 -11.441 19.883 1.00 94.81 90 THR A O 1
ATOM 735 N N . ASP A 1 91 ? -12.010 -9.386 20.760 1.00 94.06 91 ASP A N 1
ATOM 736 C CA . ASP A 1 91 ? -13.469 -9.305 20.638 1.00 94.06 91 ASP A CA 1
ATOM 737 C C . ASP A 1 91 ? -13.930 -9.178 19.183 1.00 94.06 91 ASP A C 1
ATOM 739 O O . ASP A 1 91 ? -15.040 -9.597 18.848 1.00 94.06 91 ASP A O 1
ATOM 743 N N . PHE A 1 92 ? -13.078 -8.608 18.325 1.00 94.56 92 PHE A N 1
ATOM 744 C CA . PHE A 1 92 ? -13.376 -8.326 16.919 1.00 94.56 92 PHE A CA 1
ATOM 745 C C . PHE A 1 92 ? -12.448 -9.074 15.948 1.00 94.56 92 PHE A C 1
ATOM 747 O O . PHE A 1 92 ? -12.502 -8.829 14.746 1.00 94.56 92 PHE A O 1
ATOM 754 N N . SER A 1 93 ? -11.608 -9.995 16.447 1.00 94.69 93 SER A N 1
ATOM 755 C CA . SER A 1 93 ? -10.636 -10.763 15.642 1.00 94.69 93 SER A CA 1
ATOM 756 C C . SER A 1 93 ? -9.714 -9.881 14.786 1.00 94.69 93 SER A C 1
ATOM 758 O O . SER A 1 93 ? -9.386 -10.208 13.647 1.00 94.69 93 SER A O 1
ATOM 760 N N . LEU A 1 94 ? -9.305 -8.736 15.336 1.00 96.25 94 LEU A N 1
ATOM 761 C CA . LEU A 1 94 ? -8.488 -7.742 14.644 1.00 96.25 94 LEU A CA 1
ATOM 762 C C . LEU A 1 94 ? -6.998 -7.996 14.864 1.00 96.25 94 LEU A C 1
ATOM 764 O O . LEU A 1 94 ? -6.568 -8.441 15.930 1.00 96.25 94 LEU A O 1
ATOM 768 N N . THR A 1 95 ? -6.171 -7.630 13.887 1.00 97.69 95 THR A N 1
ATOM 769 C CA . THR A 1 95 ? -4.720 -7.612 14.098 1.00 97.69 95 THR A CA 1
ATOM 770 C C . THR A 1 95 ? -4.301 -6.406 14.931 1.00 97.69 95 THR A C 1
ATOM 772 O O . THR A 1 95 ? -5.009 -5.401 15.024 1.00 97.69 95 THR A O 1
ATOM 775 N N . GLN A 1 96 ? -3.093 -6.460 15.493 1.00 96.69 96 GLN A N 1
ATOM 776 C CA . GLN A 1 96 ? -2.545 -5.360 16.289 1.00 96.69 96 GLN A CA 1
ATOM 777 C C . GLN A 1 96 ? -2.524 -4.024 15.527 1.00 96.69 96 GLN A C 1
ATOM 779 O O . GLN A 1 96 ? -2.823 -2.986 16.112 1.00 96.69 96 GLN A O 1
ATOM 784 N N . LEU A 1 97 ? -2.216 -4.050 14.224 1.00 96.88 97 LEU A N 1
ATOM 785 C CA . LEU A 1 97 ? -2.198 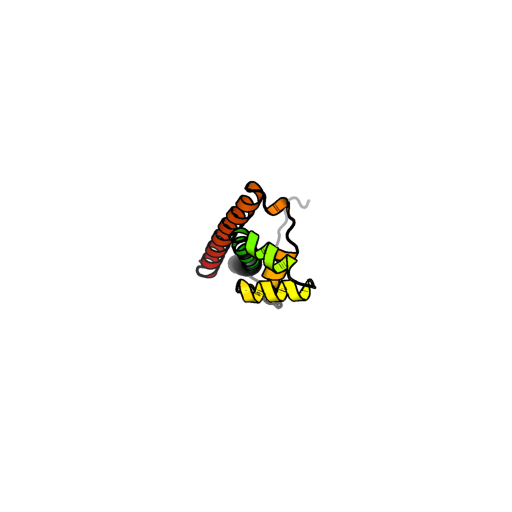-2.854 13.375 1.00 96.88 97 LEU A CA 1
ATOM 786 C C . LEU A 1 97 ? -3.601 -2.269 13.163 1.00 96.88 97 LEU A C 1
ATOM 788 O O . LEU A 1 97 ? -3.761 -1.053 13.192 1.00 96.88 97 LEU A O 1
ATOM 792 N N . GLN A 1 98 ? -4.614 -3.120 12.982 1.00 97.69 98 GLN A N 1
ATOM 793 C CA . GLN A 1 98 ? -6.007 -2.679 12.857 1.00 97.69 98 GLN A CA 1
ATOM 794 C C . GLN A 1 98 ? -6.517 -2.089 14.171 1.00 97.69 98 GLN A C 1
ATOM 796 O O . GLN A 1 98 ? -7.062 -0.989 14.176 1.00 97.69 98 GLN A O 1
ATOM 801 N N . ALA A 1 99 ? -6.291 -2.786 15.288 1.00 97.19 99 ALA A N 1
ATOM 802 C CA . ALA A 1 99 ? -6.685 -2.311 16.609 1.00 97.19 99 ALA A CA 1
ATOM 803 C C . ALA A 1 99 ? -6.029 -0.963 16.941 1.00 97.19 99 ALA A C 1
ATOM 805 O O . ALA A 1 99 ? -6.700 -0.057 17.428 1.00 97.19 99 ALA A O 1
ATOM 806 N N . GLN A 1 100 ? -4.743 -0.795 16.617 1.00 97.06 100 GLN A N 1
ATOM 807 C CA . GLN A 1 100 ? -4.057 0.486 16.773 1.00 97.06 100 GLN A CA 1
ATOM 808 C C . GLN A 1 100 ? -4.685 1.579 15.893 1.00 97.06 100 GLN A C 1
ATOM 810 O O . GLN A 1 100 ? -5.001 2.651 16.397 1.00 97.06 100 GLN A O 1
ATOM 815 N N . ALA A 1 101 ? -4.964 1.294 14.618 1.00 96.81 101 ALA A N 1
ATOM 816 C CA . ALA A 1 101 ? -5.607 2.257 13.721 1.00 96.81 101 ALA A CA 1
ATOM 817 C C . ALA A 1 101 ? -7.010 2.692 14.188 1.00 96.81 101 ALA A C 1
ATOM 819 O O . ALA A 1 101 ? -7.407 3.831 13.947 1.00 96.81 101 ALA A O 1
ATOM 820 N N . ILE A 1 102 ? -7.753 1.806 14.860 1.00 95.88 102 ILE A N 1
ATOM 821 C CA . ILE A 1 102 ? -9.052 2.128 15.471 1.00 95.88 102 ILE A CA 1
ATOM 822 C C . ILE A 1 102 ? -8.872 3.036 16.689 1.00 95.88 102 ILE A C 1
ATOM 824 O O . ILE A 1 102 ? -9.622 3.995 16.840 1.00 95.88 102 ILE A O 1
ATOM 828 N N . LEU A 1 103 ? -7.877 2.772 17.541 1.00 95.44 103 LEU A N 1
ATOM 829 C CA . LEU A 1 103 ? -7.568 3.633 18.690 1.00 95.44 103 LEU A CA 1
ATOM 830 C C . LEU A 1 103 ? -7.103 5.031 18.257 1.00 95.44 103 LEU A C 1
ATOM 832 O O . LEU A 1 103 ? -7.445 6.016 18.905 1.00 95.44 103 LEU A O 1
ATOM 836 N N . ASP A 1 104 ? -6.387 5.124 17.135 1.00 95.38 104 ASP A N 1
ATOM 837 C CA . ASP A 1 104 ? -5.927 6.389 16.548 1.00 95.38 104 ASP A CA 1
ATOM 838 C C . ASP A 1 104 ? -7.030 7.116 15.746 1.00 95.38 104 ASP A C 1
ATOM 840 O O . ASP A 1 104 ? -6.822 8.208 15.199 1.00 95.38 104 ASP A O 1
ATOM 844 N N . MET A 1 105 ? -8.225 6.524 15.651 1.00 93.38 105 MET A N 1
ATOM 845 C CA . MET A 1 105 ? -9.347 7.099 14.925 1.00 93.38 105 MET A CA 1
ATOM 846 C C . MET A 1 105 ? -9.906 8.333 15.643 1.00 93.38 105 MET A C 1
ATOM 848 O O . MET A 1 105 ? -10.218 8.329 16.829 1.00 93.38 105 MET A O 1
ATOM 852 N N . GLN A 1 106 ? -10.126 9.405 14.885 1.00 92.31 106 GLN A N 1
ATOM 853 C CA . GLN A 1 106 ? -10.751 10.626 15.394 1.00 92.31 106 GLN A CA 1
ATOM 854 C C . GLN A 1 106 ? -12.280 10.539 15.324 1.00 92.31 106 GLN A C 1
ATOM 856 O O . GLN A 1 106 ? -12.822 10.121 14.301 1.00 92.31 106 GLN A O 1
ATOM 861 N N . LEU A 1 107 ? -12.979 11.059 16.340 1.00 91.31 107 LEU A N 1
ATOM 862 C CA . LEU A 1 107 ? -14.451 11.051 16.431 1.00 91.31 107 LEU A CA 1
ATOM 863 C C . LEU A 1 107 ? -15.165 11.652 15.205 1.00 91.31 107 LEU A C 1
ATOM 865 O O . LEU A 1 107 ? -16.256 11.217 14.854 1.00 91.31 107 LEU A O 1
ATOM 869 N N . ARG A 1 108 ? -14.542 12.600 14.490 1.00 90.44 108 ARG A N 1
ATOM 870 C CA . ARG A 1 108 ? -15.096 13.158 13.239 1.00 90.44 108 ARG A CA 1
ATOM 871 C C . ARG A 1 108 ? -15.350 12.105 12.155 1.00 90.44 108 ARG A C 1
ATOM 873 O O . ARG A 1 108 ? -16.222 12.304 11.317 1.00 90.44 108 ARG A O 1
ATOM 880 N N . ARG A 1 109 ? -14.614 10.986 12.177 1.00 88.19 109 ARG A N 1
ATOM 881 C CA . ARG A 1 109 ? -14.766 9.895 11.202 1.00 88.19 109 ARG A CA 1
ATOM 882 C C . ARG A 1 109 ? -16.083 9.128 11.342 1.00 88.19 109 ARG A C 1
ATOM 884 O O . ARG A 1 109 ? -16.442 8.389 10.435 1.00 88.19 109 ARG A O 1
ATOM 891 N N . LEU A 1 110 ? -16.805 9.335 12.443 1.00 87.75 110 LEU A N 1
ATOM 892 C CA . LEU A 1 110 ? -18.119 8.742 12.687 1.00 87.75 110 LEU A CA 1
ATOM 893 C C . LEU A 1 110 ? -19.237 9.417 11.884 1.00 87.75 110 LEU A C 1
ATOM 895 O O . LEU A 1 110 ? -20.318 8.852 11.742 1.00 87.75 110 LEU A O 1
ATOM 899 N N . ALA A 1 111 ? -18.998 10.618 11.347 1.00 92.50 111 ALA A N 1
ATOM 900 C CA . ALA A 1 111 ? -19.961 11.272 10.475 1.00 92.50 111 ALA A CA 1
ATOM 901 C C . ALA A 1 111 ? -20.236 10.404 9.235 1.00 92.50 111 ALA A C 1
ATOM 903 O O . ALA A 1 111 ? -19.306 9.880 8.620 1.00 92.50 111 ALA A O 1
ATOM 904 N N . ASN A 1 112 ? -21.503 10.308 8.820 1.00 91.12 112 ASN A N 1
ATOM 905 C CA . ASN A 1 112 ? -21.930 9.448 7.705 1.00 91.12 112 ASN A CA 1
ATOM 906 C C . ASN A 1 112 ? -21.106 9.653 6.422 1.00 91.12 112 ASN A C 1
ATOM 908 O O . ASN A 1 112 ? -20.783 8.688 5.732 1.00 91.12 112 ASN A O 1
ATOM 912 N N . LEU A 1 113 ? -20.732 10.901 6.117 1.00 94.25 113 LEU A N 1
ATOM 913 C CA . LEU A 1 113 ? -19.900 11.219 4.957 1.00 94.25 113 LEU A CA 1
ATOM 914 C C . LEU A 1 113 ? -18.480 10.642 5.078 1.00 94.25 113 LEU A C 1
ATOM 916 O O . LEU A 1 113 ? -17.954 10.110 4.107 1.00 94.25 113 LEU A O 1
ATOM 920 N N . GLU A 1 114 ? -17.865 10.720 6.258 1.00 92.50 114 GLU A N 1
ATOM 921 C CA . GLU A 1 114 ? -16.518 10.191 6.500 1.00 92.50 114 GLU A CA 1
ATOM 922 C C . GLU A 1 114 ? -16.506 8.659 6.521 1.00 92.50 114 GLU A C 1
ATOM 924 O O . GLU A 1 114 ? -15.613 8.047 5.934 1.00 92.50 114 GLU A O 1
ATOM 929 N N . ARG A 1 115 ? -17.539 8.030 7.099 1.00 90.94 115 ARG A N 1
ATOM 930 C CA . ARG A 1 115 ? -17.744 6.577 6.998 1.00 90.94 115 ARG A CA 1
ATOM 931 C C . ARG A 1 115 ? -17.841 6.138 5.540 1.00 90.94 115 ARG A C 1
ATOM 933 O O . ARG A 1 115 ? -17.186 5.177 5.146 1.00 90.94 115 ARG A O 1
ATOM 940 N N . ARG A 1 116 ? -18.625 6.854 4.728 1.00 93.94 116 ARG A N 1
ATOM 941 C CA . ARG A 1 116 ? -18.776 6.542 3.303 1.00 93.94 116 ARG A CA 1
ATOM 942 C C . ARG A 1 116 ? -17.450 6.645 2.551 1.00 93.94 116 ARG A C 1
ATOM 944 O O . ARG A 1 116 ? -17.120 5.721 1.823 1.00 93.94 116 ARG A O 1
ATOM 951 N N . LYS A 1 117 ? -16.644 7.680 2.810 1.00 94.25 117 LYS A N 1
ATOM 952 C CA . LYS A 1 117 ? -15.301 7.812 2.215 1.00 94.25 117 LYS A CA 1
ATOM 953 C C . LYS A 1 117 ? -14.399 6.611 2.506 1.00 94.25 117 LYS A C 1
ATOM 955 O O . LYS A 1 117 ? -13.672 6.192 1.619 1.00 94.25 117 LYS A O 1
ATOM 960 N N . ILE A 1 118 ? -14.447 6.047 3.717 1.00 93.25 118 ILE A N 1
ATOM 961 C CA . ILE A 1 118 ? -13.659 4.852 4.074 1.00 93.25 118 ILE A CA 1
ATOM 962 C C . ILE A 1 118 ? -14.115 3.631 3.269 1.00 93.25 118 ILE A C 1
ATOM 964 O O . ILE A 1 118 ? -13.282 2.863 2.792 1.00 93.25 118 ILE A O 1
ATOM 968 N N . LEU A 1 119 ? -15.429 3.451 3.112 1.00 93.06 119 LEU A N 1
ATOM 969 C CA . LEU A 1 119 ? -15.994 2.350 2.328 1.00 93.06 119 LEU A CA 1
ATOM 970 C C . LEU A 1 119 ? -15.666 2.490 0.837 1.00 93.06 119 LEU A C 1
ATOM 972 O O . LEU A 1 119 ? -15.291 1.505 0.202 1.00 93.06 119 LEU A O 1
ATOM 976 N N . ASP A 1 120 ? -15.771 3.707 0.305 1.00 96.31 120 ASP A N 1
ATOM 977 C CA . ASP A 1 120 ? -15.435 4.020 -1.082 1.00 96.31 120 ASP A CA 1
ATOM 978 C C . ASP A 1 120 ? -13.931 3.799 -1.330 1.00 96.31 120 ASP A C 1
ATOM 980 O O . ASP A 1 120 ? -13.562 3.085 -2.262 1.00 96.31 120 ASP A O 1
ATOM 984 N N . GLU A 1 121 ? -13.064 4.294 -0.435 1.00 96.94 121 GLU A N 1
ATOM 985 C CA . GLU A 1 121 ? -11.612 4.071 -0.495 1.00 96.94 121 GLU A CA 1
ATOM 986 C C . GLU A 1 121 ? -11.278 2.572 -0.456 1.00 96.94 121 GLU A C 1
ATOM 988 O O . GLU A 1 121 ? -10.466 2.091 -1.244 1.00 96.94 121 GLU A O 1
ATOM 993 N N . TYR A 1 122 ? -11.924 1.801 0.424 1.00 96.25 122 TYR A N 1
ATOM 994 C CA . TYR A 1 122 ? -11.722 0.353 0.489 1.00 96.25 122 TYR A CA 1
ATOM 995 C C . TYR A 1 122 ? -12.093 -0.329 -0.831 1.00 96.25 122 TYR A C 1
ATOM 997 O O . TYR A 1 122 ? -11.322 -1.141 -1.343 1.00 96.25 122 TYR A O 1
ATOM 1005 N N . ALA A 1 123 ? -13.240 0.028 -1.414 1.00 96.62 123 ALA A N 1
ATOM 1006 C CA . ALA A 1 123 ? -13.683 -0.532 -2.686 1.00 96.62 123 ALA A CA 1
ATOM 1007 C C . ALA A 1 123 ? -12.711 -0.206 -3.834 1.00 96.62 123 ALA A C 1
ATOM 1009 O O . ALA A 1 123 ? -12.434 -1.068 -4.669 1.00 96.62 123 ALA A O 1
ATOM 1010 N N . GLU A 1 124 ? -12.167 1.011 -3.874 1.00 97.56 124 GLU A N 1
ATOM 1011 C CA . GLU A 1 124 ? -11.149 1.409 -4.852 1.00 97.56 124 GLU A CA 1
ATOM 1012 C C . GLU A 1 124 ? -9.835 0.647 -4.659 1.00 97.56 124 GLU A C 1
ATOM 1014 O O . GLU A 1 124 ? -9.275 0.121 -5.622 1.00 97.56 124 GLU A O 1
ATOM 1019 N N . VAL A 1 125 ? -9.362 0.519 -3.417 1.00 97.38 125 VAL A N 1
ATOM 1020 C CA . VAL A 1 125 ? -8.125 -0.211 -3.114 1.00 97.38 125 VAL A CA 1
ATOM 1021 C C . VAL A 1 125 ? -8.253 -1.687 -3.492 1.00 97.38 125 VAL A C 1
ATOM 1023 O O . VAL A 1 125 ? -7.329 -2.235 -4.088 1.00 97.38 125 VAL A O 1
ATOM 1026 N N . VAL A 1 126 ? -9.391 -2.331 -3.219 1.00 96.69 126 VAL A N 1
ATOM 1027 C CA . VAL A 1 126 ? -9.628 -3.732 -3.610 1.00 96.69 126 VAL A CA 1
ATOM 1028 C C . VAL A 1 126 ? -9.624 -3.896 -5.133 1.00 96.69 126 VAL A C 1
ATOM 1030 O O . VAL A 1 126 ? -9.003 -4.831 -5.640 1.00 96.69 126 VAL A O 1
ATOM 1033 N N . LYS A 1 127 ? -10.239 -2.969 -5.880 1.00 97.50 127 LYS A N 1
ATOM 1034 C CA . LYS A 1 127 ? -10.167 -2.967 -7.353 1.00 97.50 127 LYS A CA 1
ATOM 1035 C C . LYS A 1 127 ? -8.726 -2.832 -7.846 1.00 97.50 127 LYS A C 1
ATOM 1037 O O . LYS A 1 127 ? -8.317 -3.565 -8.743 1.00 97.50 127 LYS A O 1
ATOM 1042 N N . ASN A 1 128 ? -7.948 -1.940 -7.235 1.00 96.75 128 ASN A N 1
ATOM 1043 C CA . ASN A 1 128 ? -6.541 -1.745 -7.581 1.00 96.75 128 ASN A CA 1
ATOM 1044 C C . ASN A 1 128 ? -5.694 -2.987 -7.275 1.00 96.75 128 ASN A C 1
ATOM 1046 O O . ASN A 1 128 ? -4.832 -3.343 -8.072 1.00 96.75 128 ASN A O 1
ATOM 1050 N N . ILE A 1 129 ? -5.952 -3.669 -6.154 1.00 97.69 129 ILE A N 1
ATOM 1051 C CA . ILE A 1 129 ? -5.300 -4.941 -5.813 1.00 97.69 129 ILE A CA 1
ATOM 1052 C C . ILE A 1 129 ? -5.587 -5.984 -6.893 1.00 97.69 129 ILE A C 1
ATOM 1054 O O . ILE A 1 129 ? -4.641 -6.567 -7.412 1.00 97.69 129 ILE A O 1
ATOM 1058 N N . ALA A 1 130 ? -6.854 -6.167 -7.276 1.00 97.00 130 ALA A N 1
ATOM 1059 C CA . ALA A 1 130 ? -7.239 -7.140 -8.297 1.00 97.00 130 ALA A CA 1
ATOM 1060 C C . ALA A 1 130 ? -6.572 -6.852 -9.652 1.00 97.00 130 ALA A C 1
ATOM 1062 O O . ALA A 1 130 ? -6.034 -7.757 -10.284 1.00 97.00 130 ALA A O 1
ATOM 1063 N N . TYR A 1 131 ? -6.540 -5.581 -10.065 1.00 96.06 131 TYR A N 1
ATOM 1064 C CA . TYR A 1 131 ? -5.840 -5.158 -11.279 1.00 96.06 131 TYR A CA 1
ATOM 1065 C C . TYR A 1 131 ? -4.332 -5.456 -11.222 1.00 96.06 131 TYR A C 1
ATOM 1067 O O . TYR A 1 131 ? -3.764 -5.985 -12.173 1.00 96.06 131 TYR A O 1
ATOM 1075 N N . LEU A 1 132 ? -3.671 -5.133 -10.106 1.00 95.94 132 LEU A N 1
ATOM 1076 C CA . LEU A 1 132 ? -2.235 -5.370 -9.939 1.00 95.94 132 LEU A CA 1
ATOM 1077 C C . LEU A 1 132 ? -1.894 -6.864 -9.861 1.00 95.94 132 LEU A C 1
ATOM 1079 O O . LEU A 1 132 ? -0.832 -7.267 -10.334 1.00 95.94 132 LEU A O 1
ATOM 10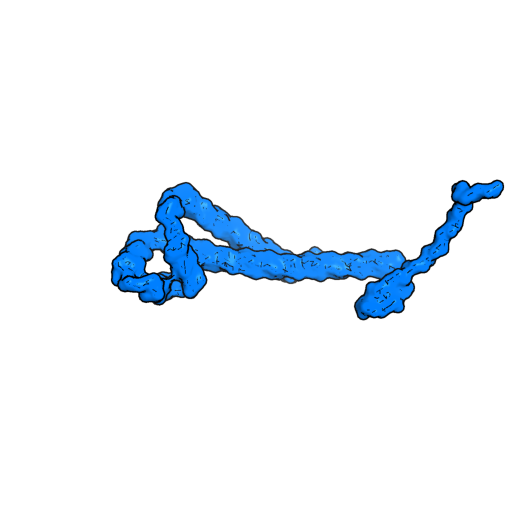83 N N . GLU A 1 133 ? -2.765 -7.683 -9.271 1.00 95.38 133 GLU A N 1
ATOM 1084 C CA . GLU A 1 133 ? -2.610 -9.140 -9.245 1.00 95.38 133 GLU A CA 1
ATOM 1085 C C . GLU A 1 133 ? -2.737 -9.744 -10.644 1.00 95.38 133 GLU A C 1
ATOM 1087 O O . GLU A 1 133 ? -1.889 -10.553 -11.019 1.00 95.38 133 GLU A O 1
ATOM 1092 N N . ASP A 1 134 ? -3.714 -9.298 -11.437 1.00 95.19 134 ASP A N 1
ATOM 1093 C CA . ASP A 1 134 ? -3.871 -9.730 -12.829 1.00 95.19 134 ASP A CA 1
ATOM 1094 C C . ASP A 1 134 ? -2.674 -9.308 -13.698 1.00 95.19 134 ASP A C 1
ATOM 1096 O O . ASP A 1 134 ? -2.076 -10.141 -14.381 1.00 95.19 134 ASP A O 1
ATOM 1100 N N . LEU A 1 135 ? -2.234 -8.049 -13.581 1.00 92.56 135 LEU A N 1
ATOM 1101 C CA . LEU A 1 135 ? -1.060 -7.531 -14.292 1.00 92.56 135 LEU A CA 1
ATOM 1102 C C . LEU A 1 135 ? 0.212 -8.344 -13.997 1.00 92.56 135 LEU A C 1
ATOM 1104 O O . LEU A 1 135 ? 1.043 -8.558 -14.879 1.00 92.56 135 LEU A O 1
ATOM 1108 N N . LEU A 1 136 ? 0.389 -8.786 -12.749 1.00 92.81 136 LEU A N 1
ATOM 1109 C CA . LEU A 1 136 ? 1.544 -9.588 -12.343 1.00 92.81 136 LEU A CA 1
ATOM 1110 C C . LEU A 1 136 ? 1.410 -11.070 -12.722 1.00 92.81 136 LEU A C 1
ATOM 1112 O O . LEU A 1 136 ? 2.436 -11.732 -12.888 1.00 92.81 136 LEU A O 1
ATOM 1116 N N . ALA A 1 137 ? 0.186 -11.590 -12.847 1.00 93.25 137 ALA A N 1
ATOM 1117 C CA . ALA A 1 137 ? -0.081 -12.957 -13.290 1.00 93.25 137 ALA A CA 1
ATOM 1118 C C . ALA A 1 137 ? 0.063 -13.113 -14.813 1.00 93.25 137 ALA A C 1
ATOM 1120 O O . ALA A 1 137 ? 0.532 -14.152 -15.281 1.00 93.25 137 ALA A O 1
ATOM 1121 N N . ASN A 1 138 ? -0.281 -12.070 -15.574 1.00 88.88 138 ASN A N 1
ATOM 1122 C CA . ASN A 1 138 ? -0.284 -12.059 -17.036 1.00 88.88 138 ASN A CA 1
ATOM 1123 C C . ASN A 1 138 ? 0.641 -10.963 -17.614 1.00 88.88 138 ASN A C 1
ATOM 1125 O O . ASN A 1 138 ? 0.157 -10.008 -18.217 1.00 88.88 138 ASN A O 1
ATOM 1129 N N . PRO A 1 139 ? 1.978 -11.087 -17.494 1.00 72.69 139 PRO A N 1
ATOM 1130 C CA . PRO A 1 139 ? 2.936 -10.056 -17.919 1.00 72.69 139 PRO A CA 1
ATOM 1131 C C . PRO A 1 139 ? 3.188 -10.012 -19.444 1.00 72.69 139 PRO A C 1
ATOM 1133 O O . PRO A 1 139 ? 4.318 -9.774 -19.871 1.00 72.69 139 PRO A O 1
ATOM 1136 N N . ARG A 1 140 ? 2.175 -10.300 -20.268 1.00 63.88 140 ARG A N 1
ATOM 1137 C CA . ARG A 1 140 ? 2.292 -10.345 -21.737 1.00 63.88 140 ARG A CA 1
ATOM 1138 C C . ARG A 1 140 ? 2.115 -8.982 -22.392 1.00 63.88 140 ARG A C 1
ATOM 1140 O O . ARG A 1 140 ? 1.267 -8.201 -21.914 1.00 63.88 140 ARG A O 1
#

Secondary structure (DSSP, 8-state):
--TTS-------EEEETTEEEE--HHHHHHHHHHHHHHHHHHHHHHHHHHHHHHHHHHHHHHHHHHTHHHHHHHHHH-SSHHHHHHHHHHHHT--HHHHHHHHT--GGGGSHHHHHHHHHHHHHHHHHHHHHHHHHH---

pLDDT: mean 94.15, std 5.4, range [54.53, 98.06]